Protein AF-A0A661NU81-F1 (afdb_monomer_lite)

Foldseek 3Di:
DVVVVVVCVQCVVVVHDPDDDAPDRLVRLLVCCVPPVQVVCVVVVHPRDDPVRSSVNSVVSRVVSVVVRVVVVVD

pLDDT: mean 76.29, std 10.63, range [46.12, 89.25]

Sequence (75 aa):
EAWATCYRAEIHAEGRRAGGGFPGTMTEARARFGSQIDPKLVALGIQEASFTEREQGAQLLYRTARSTWLAFRES

Structure (mmCIF, N/CA/C/O backbone):
data_AF-A0A661NU81-F1
#
_entry.id   AF-A0A661NU81-F1
#
loop_
_atom_site.group_PDB
_atom_site.id
_atom_site.type_symbol
_atom_site.label_atom_id
_atom_site.label_alt_id
_atom_site.label_comp_id
_atom_site.label_asym_id
_atom_site.label_entity_id
_atom_site.label_seq_id
_atom_site.pdbx_PDB_ins_code
_atom_site.Cartn_x
_atom_site.Cartn_y
_atom_site.Cartn_z
_atom_site.occupancy
_atom_site.B_iso_or_equiv
_atom_site.auth_seq_id
_atom_site.auth_comp_id
_atom_site.auth_asym_id
_atom_site.auth_atom_id
_atom_site.pdbx_PDB_model_num
ATOM 1 N N . GLU A 1 1 ? -4.196 19.120 -16.094 1.00 61.97 1 GLU A N 1
ATOM 2 C CA . GLU A 1 1 ? -2.790 18.963 -16.533 1.00 61.97 1 GLU A CA 1
ATOM 3 C C . GLU A 1 1 ? -1.809 18.849 -15.365 1.00 61.97 1 GLU A C 1
ATOM 5 O O . GLU A 1 1 ? -1.084 17.866 -15.324 1.00 61.97 1 GLU A O 1
ATOM 10 N N . ALA A 1 2 ? -1.840 19.747 -14.368 1.00 72.38 2 ALA A N 1
ATOM 11 C CA . ALA A 1 2 ? -0.951 19.689 -13.191 1.00 72.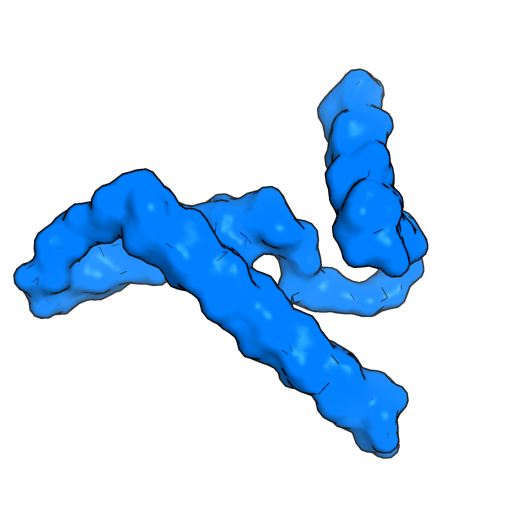38 2 ALA A CA 1
ATOM 12 C C . ALA A 1 2 ? -0.939 18.332 -12.450 1.00 72.38 2 ALA A C 1
ATOM 14 O O . ALA A 1 2 ? 0.126 17.840 -12.086 1.00 72.38 2 ALA A O 1
ATOM 15 N N . TRP A 1 3 ? -2.102 17.684 -12.306 1.00 56.16 3 TRP A N 1
ATOM 16 C CA . TRP A 1 3 ? -2.218 16.373 -11.652 1.00 56.16 3 TRP A CA 1
ATOM 17 C C . TRP A 1 3 ? -1.382 15.282 -12.342 1.00 56.16 3 TRP A C 1
ATOM 19 O O . TRP A 1 3 ? -0.757 14.466 -11.671 1.00 56.16 3 TRP A O 1
ATOM 29 N N . ALA A 1 4 ? -1.319 15.290 -13.677 1.00 63.91 4 ALA A N 1
ATOM 30 C CA . ALA A 1 4 ? -0.584 14.293 -14.450 1.00 63.91 4 ALA A CA 1
ATOM 31 C C . ALA A 1 4 ? 0.935 14.491 -14.318 1.00 63.91 4 ALA A C 1
ATOM 33 O O . ALA A 1 4 ? 1.689 13.519 -14.318 1.00 63.91 4 ALA A O 1
ATOM 34 N N . THR A 1 5 ? 1.387 15.739 -14.164 1.00 71.94 5 THR A N 1
ATOM 35 C CA . THR A 1 5 ? 2.793 16.077 -13.907 1.00 71.94 5 THR A CA 1
ATOM 36 C C . THR A 1 5 ? 3.222 15.655 -12.505 1.00 71.94 5 THR A C 1
ATOM 38 O O . THR A 1 5 ? 4.253 14.999 -12.372 1.00 71.94 5 THR A O 1
ATOM 41 N N . CYS A 1 6 ? 2.418 15.956 -11.478 1.00 70.62 6 CYS A N 1
ATOM 42 C CA . CYS A 1 6 ? 2.675 15.500 -10.107 1.00 70.62 6 CYS A CA 1
ATOM 43 C C . CYS A 1 6 ? 2.729 13.971 -10.038 1.00 70.62 6 CYS A C 1
ATOM 45 O O . CYS A 1 6 ? 3.683 13.410 -9.510 1.00 70.62 6 CYS A O 1
ATOM 47 N N . TYR A 1 7 ? 1.777 13.298 -10.685 1.00 67.56 7 TYR A N 1
ATOM 48 C CA . TYR A 1 7 ? 1.735 11.841 -10.740 1.00 67.56 7 TYR A CA 1
ATOM 49 C C . TYR 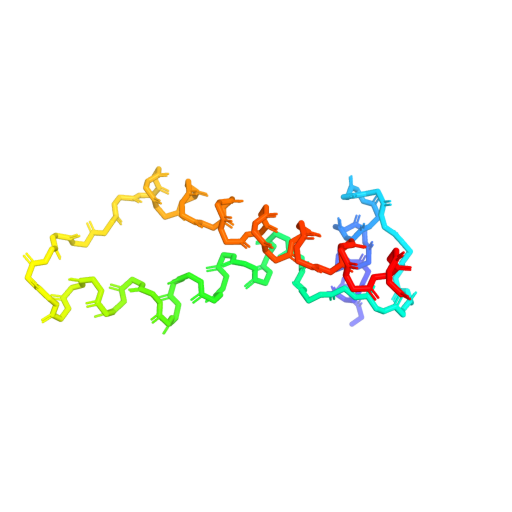A 1 7 ? 2.975 11.235 -11.417 1.00 67.56 7 TYR A C 1
ATOM 51 O O . TYR A 1 7 ? 3.565 10.280 -10.916 1.00 67.56 7 TYR A O 1
ATOM 59 N N . ARG A 1 8 ? 3.438 11.817 -12.531 1.00 67.19 8 ARG A N 1
ATOM 60 C CA . ARG A 1 8 ? 4.688 11.391 -13.183 1.00 67.19 8 ARG A CA 1
ATOM 61 C C . ARG A 1 8 ? 5.912 11.633 -12.300 1.00 67.19 8 ARG A C 1
ATOM 63 O O . ARG A 1 8 ? 6.797 10.782 -12.269 1.00 67.19 8 ARG A O 1
ATOM 70 N N . ALA A 1 9 ? 5.972 12.761 -11.594 1.00 73.50 9 ALA A N 1
ATOM 71 C CA . ALA A 1 9 ? 7.072 13.078 -10.687 1.00 73.50 9 ALA A CA 1
ATOM 72 C C . ALA A 1 9 ? 7.140 12.097 -9.507 1.00 73.50 9 ALA A C 1
ATOM 74 O O . ALA A 1 9 ? 8.225 11.619 -9.188 1.00 73.50 9 ALA A O 1
ATOM 75 N N . GLU A 1 10 ? 5.996 11.729 -8.924 1.00 71.56 10 GLU A N 1
ATOM 76 C CA . GLU A 1 10 ? 5.907 10.697 -7.881 1.00 71.56 10 GLU A CA 1
ATOM 77 C C . GLU A 1 10 ? 6.410 9.338 -8.391 1.00 71.56 10 GLU A C 1
ATOM 79 O O . GLU A 1 10 ? 7.252 8.708 -7.754 1.00 71.56 10 GLU A O 1
ATOM 84 N N . ILE A 1 11 ? 5.981 8.917 -9.587 1.00 69.31 11 ILE A N 1
ATOM 85 C CA . ILE A 1 11 ? 6.460 7.674 -10.215 1.00 69.31 11 ILE A CA 1
ATOM 86 C C . ILE A 1 11 ? 7.981 7.705 -10.430 1.00 69.31 11 ILE A C 1
ATOM 88 O O . ILE A 1 11 ? 8.665 6.710 -10.175 1.00 69.31 11 ILE A O 1
ATOM 92 N N . HIS A 1 12 ? 8.521 8.835 -10.894 1.00 70.44 12 HIS A N 1
ATOM 93 C CA . HIS A 1 12 ? 9.958 9.000 -11.106 1.00 70.44 12 HIS A CA 1
ATOM 94 C C . HIS A 1 12 ? 10.755 9.022 -9.797 1.00 70.44 12 HIS A C 1
ATOM 96 O O . HIS A 1 12 ? 11.818 8.405 -9.743 1.00 70.44 12 HIS A O 1
ATOM 102 N N . ALA A 1 13 ? 10.248 9.672 -8.746 1.00 73.44 13 ALA A N 1
ATOM 103 C CA . ALA A 1 13 ? 10.870 9.693 -7.420 1.00 73.44 13 ALA A CA 1
ATOM 104 C C . ALA A 1 13 ? 10.957 8.289 -6.797 1.00 73.44 13 ALA A C 1
ATOM 106 O O . ALA A 1 13 ? 11.907 7.976 -6.086 1.00 73.44 13 ALA A O 1
ATOM 107 N N . GLU A 1 14 ? 10.015 7.409 -7.135 1.00 67.94 14 GLU A N 1
ATOM 108 C CA . GLU A 1 14 ? 10.045 5.988 -6.777 1.00 67.94 14 GLU A CA 1
ATOM 109 C C . GLU A 1 14 ? 11.015 5.154 -7.652 1.00 67.94 14 GLU A C 1
ATOM 111 O O . GLU A 1 14 ? 11.058 3.927 -7.537 1.00 67.94 14 GLU A O 1
ATOM 116 N N . GLY A 1 15 ? 11.802 5.793 -8.531 1.00 65.19 15 GLY A N 1
ATOM 117 C CA . GLY A 1 15 ? 12.821 5.159 -9.374 1.00 65.19 15 GLY A CA 1
ATOM 118 C C . GLY A 1 15 ? 12.270 4.461 -10.620 1.00 65.19 15 GLY A C 1
ATOM 119 O O . GLY A 1 15 ? 12.906 3.542 -11.140 1.00 65.19 15 GLY A O 1
ATOM 120 N N . ARG A 1 16 ? 11.077 4.844 -11.098 1.00 64.81 16 ARG A N 1
ATOM 121 C CA . ARG A 1 16 ? 10.360 4.115 -12.158 1.00 64.81 16 ARG A CA 1
ATOM 122 C C . ARG A 1 16 ? 10.242 4.908 -13.458 1.00 64.81 16 ARG A C 1
ATOM 124 O O . ARG A 1 16 ? 10.230 6.138 -13.481 1.00 64.81 16 ARG A O 1
ATOM 131 N N . ARG A 1 17 ? 10.137 4.178 -14.574 1.00 58.44 17 ARG A N 1
ATOM 132 C CA . ARG A 1 17 ? 9.721 4.736 -15.867 1.00 58.44 17 ARG A CA 1
ATOM 133 C C . ARG A 1 17 ? 8.195 4.790 -15.887 1.00 58.44 17 ARG A C 1
ATOM 135 O O . ARG A 1 17 ? 7.550 3.793 -15.589 1.00 58.44 17 ARG A O 1
ATOM 142 N N . ALA A 1 18 ? 7.622 5.926 -16.279 1.00 56.34 18 ALA A N 1
ATOM 143 C CA . ALA A 1 18 ? 6.170 6.133 -16.349 1.00 56.34 18 ALA A CA 1
ATOM 144 C C . ALA A 1 18 ? 5.437 5.251 -17.390 1.00 56.34 18 ALA A C 1
ATOM 146 O O . ALA A 1 18 ? 4.226 5.378 -17.551 1.00 56.34 18 ALA A O 1
ATOM 147 N N . GLY A 1 19 ? 6.147 4.368 -18.100 1.00 46.12 19 GLY A N 1
ATOM 148 C CA . GLY A 1 19 ? 5.590 3.464 -19.099 1.00 46.12 19 GLY A CA 1
ATOM 149 C C . GLY A 1 19 ? 5.906 2.002 -18.792 1.00 46.12 19 GLY A C 1
ATOM 150 O O . GLY A 1 19 ? 7.075 1.630 -18.728 1.00 46.12 19 GLY A O 1
ATOM 151 N N . GLY A 1 20 ? 4.850 1.190 -18.687 1.00 54.56 20 GLY A N 1
ATOM 152 C CA . GLY A 1 20 ? 4.894 -0.254 -18.924 1.00 54.56 20 GLY A CA 1
ATOM 153 C C . GLY A 1 20 ? 5.303 -1.129 -17.740 1.00 54.56 20 GLY A C 1
ATOM 154 O O . GLY A 1 20 ? 6.477 -1.423 -17.552 1.00 54.56 20 GLY A O 1
ATOM 155 N N . GLY A 1 21 ? 4.287 -1.645 -17.041 1.00 58.94 21 GLY A N 1
ATOM 156 C CA . GLY A 1 21 ? 4.367 -2.851 -16.219 1.00 58.94 21 GLY A CA 1
ATOM 157 C C . GLY A 1 21 ? 4.851 -2.605 -14.798 1.00 58.94 21 GLY A C 1
ATOM 158 O O . GLY A 1 21 ? 6.038 -2.639 -14.553 1.00 58.94 21 GLY A O 1
ATOM 159 N N . PHE A 1 22 ? 3.932 -2.387 -13.863 1.00 54.84 22 PHE A N 1
ATOM 160 C CA . PHE A 1 22 ? 4.083 -2.641 -12.427 1.00 54.84 22 PHE A CA 1
ATOM 161 C C . PHE A 1 22 ? 2.715 -2.390 -11.766 1.00 54.84 22 PHE A C 1
ATOM 163 O O . PHE A 1 22 ? 2.087 -1.388 -12.115 1.00 54.84 22 PHE A O 1
ATOM 170 N N . PRO A 1 23 ? 2.214 -3.220 -10.832 1.00 60.31 23 PRO A N 1
ATOM 171 C CA . PRO A 1 23 ? 0.915 -2.981 -10.221 1.00 60.31 23 PRO 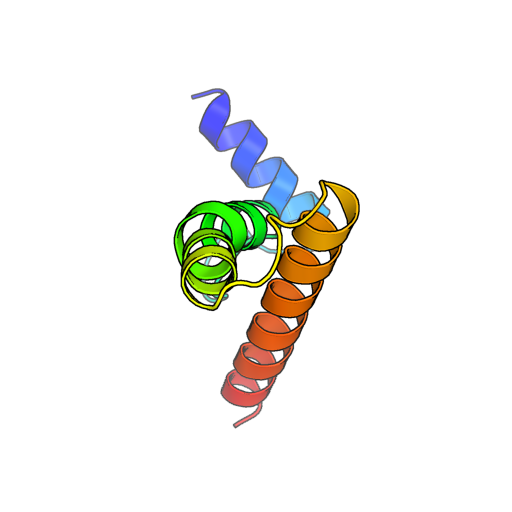A CA 1
ATOM 172 C C . PRO A 1 23 ? 1.077 -2.044 -9.017 1.00 60.31 23 PRO A C 1
ATOM 174 O O . PRO A 1 23 ? 1.321 -2.502 -7.905 1.00 60.31 23 PRO A O 1
ATOM 177 N N . GLY A 1 24 ? 0.933 -0.733 -9.220 1.00 67.94 24 GLY A N 1
ATOM 178 C CA . GLY A 1 24 ? 0.801 0.211 -8.105 1.00 67.94 24 GLY A CA 1
ATOM 179 C C . GLY A 1 24 ? 1.970 1.182 -7.905 1.00 67.94 24 GLY A C 1
ATOM 180 O O . GLY A 1 24 ? 3.127 0.780 -7.841 1.00 67.94 24 GLY A O 1
ATOM 181 N N . THR A 1 25 ? 1.709 2.474 -7.752 1.00 75.88 25 THR A N 1
ATOM 182 C CA . THR A 1 25 ? 2.556 3.427 -7.013 1.00 75.88 25 THR A CA 1
ATOM 183 C C . THR A 1 25 ? 2.354 3.263 -5.501 1.00 75.88 25 THR A C 1
ATOM 185 O O . THR A 1 25 ? 1.400 2.601 -5.081 1.00 75.88 25 THR A O 1
ATOM 188 N N . MET A 1 26 ? 3.202 3.868 -4.656 1.00 81.19 26 MET A N 1
ATOM 189 C CA . MET A 1 26 ? 2.900 3.916 -3.216 1.00 81.19 26 MET A CA 1
ATOM 190 C C . MET A 1 26 ? 1.562 4.635 -2.970 1.00 81.19 26 MET A C 1
ATOM 192 O O . MET A 1 26 ? 0.782 4.228 -2.112 1.00 81.19 26 MET A O 1
ATOM 196 N N . THR A 1 27 ? 1.242 5.648 -3.780 1.00 79.31 27 THR A N 1
ATOM 197 C CA . THR A 1 27 ? -0.066 6.323 -3.790 1.00 79.31 27 THR A CA 1
ATOM 198 C C . THR A 1 27 ? -1.211 5.353 -4.118 1.00 79.31 27 THR A C 1
ATOM 200 O O . THR A 1 27 ? -2.223 5.341 -3.419 1.00 79.31 27 THR A O 1
ATOM 203 N N . GLU A 1 28 ? -1.053 4.469 -5.108 1.00 79.38 28 GLU A N 1
ATOM 204 C CA . GLU A 1 28 ? -2.051 3.434 -5.418 1.00 79.38 28 GLU A CA 1
ATOM 205 C C . GLU A 1 28 ? -2.151 2.379 -4.306 1.00 79.38 28 GLU A C 1
ATOM 207 O O . GLU A 1 28 ? -3.249 1.910 -4.006 1.00 79.38 28 GLU A O 1
ATOM 212 N N . ALA A 1 29 ? -1.038 2.023 -3.657 1.00 82.12 29 ALA A N 1
ATOM 213 C CA . ALA A 1 29 ? -1.039 1.110 -2.517 1.00 82.12 29 ALA A CA 1
ATOM 214 C C . ALA A 1 29 ? -1.784 1.710 -1.313 1.00 82.12 29 ALA A C 1
ATOM 216 O O . ALA A 1 29 ? -2.614 1.027 -0.715 1.00 82.12 29 ALA A O 1
ATOM 217 N N . ARG A 1 30 ? -1.571 2.998 -1.012 1.00 86.00 30 ARG A N 1
ATOM 218 C CA . ARG A 1 30 ? -2.328 3.739 0.013 1.00 86.00 30 ARG A CA 1
ATOM 219 C C . ARG A 1 30 ? -3.817 3.776 -0.308 1.00 86.00 30 ARG A C 1
ATOM 221 O O . ARG A 1 30 ? -4.635 3.423 0.541 1.00 86.00 30 ARG A O 1
ATOM 228 N N . ALA A 1 31 ? -4.171 4.134 -1.543 1.00 83.75 31 ALA A N 1
ATOM 229 C CA . ALA A 1 31 ? -5.562 4.182 -1.985 1.00 83.75 31 ALA A CA 1
ATOM 230 C C . ALA A 1 31 ? -6.245 2.807 -1.883 1.00 83.75 31 ALA A C 1
ATOM 232 O O . ALA A 1 31 ? -7.373 2.705 -1.398 1.00 83.75 31 ALA A O 1
ATOM 233 N N . ARG A 1 32 ? -5.559 1.729 -2.286 1.00 81.69 32 ARG A N 1
ATOM 234 C CA . ARG A 1 32 ? -6.068 0.352 -2.171 1.00 81.69 32 ARG A CA 1
ATOM 235 C C . ARG A 1 32 ? -6.186 -0.103 -0.722 1.00 81.69 32 ARG A C 1
ATOM 237 O O . ARG A 1 32 ? -7.189 -0.719 -0.378 1.00 81.69 32 ARG A O 1
ATOM 244 N N . PHE A 1 33 ? -5.207 0.209 0.125 1.00 82.50 33 PHE A N 1
ATOM 245 C CA . PHE A 1 33 ? -5.269 -0.146 1.539 1.00 82.50 33 PHE A CA 1
ATOM 246 C C . PHE A 1 33 ? -6.480 0.515 2.208 1.00 82.50 33 PHE A C 1
ATOM 248 O O . PHE A 1 33 ? -7.313 -0.184 2.781 1.00 82.50 33 PHE A O 1
ATOM 255 N N . GLY A 1 34 ? -6.636 1.832 2.040 1.00 84.19 34 GLY A N 1
ATOM 256 C CA . GLY A 1 34 ? -7.742 2.585 2.634 1.00 84.19 34 GLY A CA 1
ATOM 257 C C . GLY A 1 34 ? -9.125 2.210 2.090 1.00 84.19 34 GLY A C 1
ATOM 258 O O . GLY A 1 34 ? -10.085 2.185 2.846 1.00 84.19 34 GLY A O 1
ATOM 259 N N . SER A 1 35 ? -9.250 1.886 0.798 1.00 84.38 35 SER A N 1
ATOM 260 C CA . SE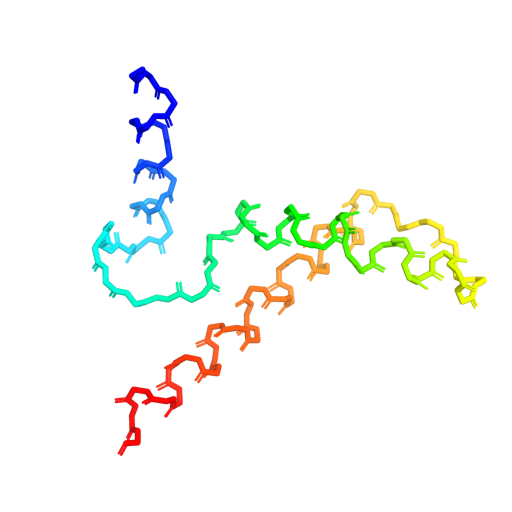R A 1 35 ? -10.560 1.571 0.197 1.00 84.38 35 SER A CA 1
ATOM 261 C C . SER A 1 35 ? -10.958 0.096 0.264 1.00 84.38 35 SER A C 1
ATOM 263 O O . SER A 1 35 ? -12.146 -0.209 0.182 1.00 84.38 35 SER A O 1
ATOM 265 N N . GLN A 1 36 ? -10.001 -0.832 0.380 1.00 84.12 36 GLN A N 1
ATOM 266 C CA . GLN A 1 36 ? -10.283 -2.270 0.259 1.00 84.12 36 GLN A CA 1
ATOM 267 C C . GLN A 1 36 ? -9.834 -3.111 1.447 1.00 84.12 36 GLN A C 1
ATOM 269 O O . GLN A 1 36 ? -10.410 -4.179 1.646 1.00 84.12 36 GLN A O 1
ATOM 274 N N . ILE A 1 37 ? -8.794 -2.708 2.181 1.00 80.56 37 ILE A N 1
ATOM 275 C CA . ILE A 1 37 ? -8.235 -3.513 3.276 1.00 80.56 37 I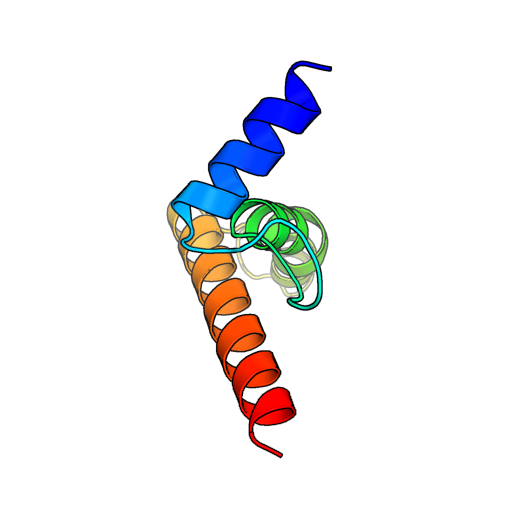LE A CA 1
ATOM 276 C C . ILE A 1 37 ? -8.744 -3.003 4.615 1.00 80.56 37 ILE A C 1
ATOM 278 O O . ILE A 1 37 ? -9.287 -3.786 5.387 1.00 80.56 37 ILE A O 1
ATOM 282 N N . ASP A 1 38 ? -8.653 -1.701 4.855 1.00 81.44 38 ASP A N 1
ATOM 283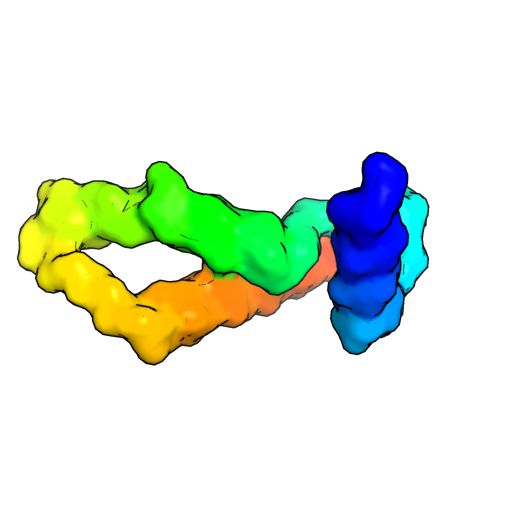 C CA . ASP A 1 38 ? -9.070 -1.092 6.115 1.00 81.44 38 ASP A CA 1
ATOM 284 C C . ASP A 1 38 ? -10.556 -1.357 6.455 1.00 81.44 38 ASP A C 1
ATOM 286 O O . ASP A 1 38 ? -10.829 -1.852 7.550 1.00 81.44 38 ASP A O 1
ATOM 290 N N . PRO A 1 39 ? -11.523 -1.244 5.515 1.00 86.44 39 PRO A N 1
ATOM 291 C CA . PRO A 1 39 ? -12.913 -1.609 5.799 1.00 86.44 39 PRO A CA 1
ATOM 292 C C . PRO A 1 39 ? -13.103 -3.097 6.129 1.00 86.44 39 PRO A C 1
ATOM 294 O O . PRO A 1 39 ? -13.998 -3.456 6.890 1.00 86.44 39 PRO A O 1
ATOM 297 N N . LYS A 1 40 ? -12.266 -3.982 5.566 1.00 86.88 40 LYS A N 1
ATOM 298 C CA . LYS A 1 40 ? -12.324 -5.424 5.854 1.00 86.88 40 LYS A CA 1
ATOM 299 C C . LYS A 1 40 ? -11.781 -5.739 7.242 1.00 86.88 40 LYS A C 1
ATOM 301 O O . LYS A 1 40 ? -12.328 -6.614 7.899 1.00 86.88 40 LYS A O 1
ATOM 306 N N . LEU A 1 41 ? -10.739 -5.037 7.688 1.00 82.94 41 LEU A N 1
ATOM 307 C CA . LEU A 1 41 ? -10.213 -5.176 9.049 1.00 82.94 41 LEU A CA 1
ATOM 308 C C . LEU A 1 41 ? -11.270 -4.749 10.074 1.00 82.94 41 LEU A C 1
ATOM 310 O O . LEU A 1 41 ? -11.560 -5.509 10.997 1.00 82.94 41 LEU A O 1
ATOM 314 N N . VAL A 1 42 ? -11.934 -3.615 9.832 1.00 86.19 42 VAL A N 1
ATOM 315 C CA . VAL A 1 42 ? -13.053 -3.147 10.664 1.00 86.19 42 VAL A CA 1
ATOM 316 C C . VAL A 1 42 ? -14.203 -4.160 10.684 1.00 86.19 42 VAL A C 1
ATOM 318 O O . VAL A 1 42 ? -14.720 -4.484 11.752 1.00 86.19 42 VAL A O 1
ATOM 321 N N . ALA A 1 43 ? -14.572 -4.732 9.532 1.00 87.44 43 ALA A N 1
ATOM 322 C CA . ALA A 1 43 ? -15.613 -5.762 9.453 1.00 87.44 43 ALA A CA 1
ATOM 323 C C . ALA A 1 43 ? -15.269 -7.054 10.225 1.00 87.44 43 ALA A C 1
ATOM 325 O O . ALA A 1 43 ? -16.172 -7.787 10.622 1.00 87.44 43 ALA A O 1
ATOM 326 N N . LEU A 1 44 ? -13.982 -7.327 10.458 1.00 86.38 44 LEU A N 1
ATOM 327 C CA . LEU A 1 44 ? -13.498 -8.454 11.263 1.00 86.38 44 LEU A CA 1
ATOM 328 C C . LEU A 1 44 ? -13.409 -8.130 12.765 1.00 86.38 44 LEU A C 1
ATOM 330 O O . LEU A 1 44 ? -12.922 -8.954 13.537 1.00 86.38 44 LEU A O 1
ATOM 334 N N . GLY A 1 45 ? -13.868 -6.949 13.192 1.00 82.19 45 GLY A N 1
ATOM 335 C CA . GLY A 1 45 ? -13.803 -6.505 14.585 1.00 82.19 45 GLY A CA 1
ATOM 336 C C . GLY A 1 45 ? -12.413 -6.039 15.022 1.00 82.19 45 GLY A C 1
ATOM 337 O O . GLY A 1 45 ? -12.183 -5.845 16.215 1.00 82.19 45 GLY A O 1
ATOM 338 N N . ILE A 1 46 ? -11.485 -5.857 14.078 1.00 82.69 46 ILE A N 1
ATOM 339 C CA . ILE A 1 46 ? -10.195 -5.219 14.340 1.00 82.69 46 ILE A CA 1
ATOM 340 C C . ILE A 1 46 ? -10.434 -3.710 14.342 1.00 82.69 46 ILE A C 1
ATOM 342 O O . ILE A 1 46 ? -11.139 -3.185 13.481 1.00 82.69 46 ILE A O 1
ATOM 346 N N . GLN A 1 47 ? -9.871 -3.014 15.327 1.00 82.94 47 GLN A N 1
ATOM 347 C CA . GLN A 1 47 ? -9.983 -1.562 15.415 1.00 82.94 47 GLN A CA 1
ATOM 348 C C . GLN A 1 47 ? -9.499 -0.899 14.115 1.00 82.94 47 GLN A C 1
ATOM 350 O O . GLN A 1 47 ? -8.567 -1.387 13.474 1.00 82.94 47 GLN A O 1
ATOM 355 N N . GLU A 1 48 ? -10.136 0.213 13.738 1.00 79.88 48 GLU A N 1
ATOM 356 C CA . GLU A 1 48 ? -9.702 1.034 12.606 1.00 79.88 48 GLU A CA 1
ATOM 357 C C . GLU A 1 48 ? -8.209 1.357 12.733 1.00 79.88 48 GLU A C 1
ATOM 359 O O . GLU A 1 48 ? -7.744 1.794 13.792 1.00 79.88 48 GLU A O 1
ATOM 364 N N . ALA A 1 49 ? -7.461 1.118 11.654 1.00 78.69 49 ALA A N 1
ATOM 365 C CA . ALA A 1 49 ? -6.022 1.296 11.668 1.00 78.69 49 ALA A CA 1
ATOM 366 C C . ALA A 1 49 ? -5.672 2.782 11.843 1.00 78.69 49 ALA A C 1
ATOM 368 O O . ALA A 1 49 ? -6.170 3.658 11.128 1.00 78.69 49 ALA A O 1
ATOM 369 N N . SER A 1 50 ? -4.758 3.069 12.769 1.00 87.19 50 SER A N 1
ATOM 370 C CA . SER A 1 50 ? -4.154 4.392 12.909 1.00 87.19 50 SER A CA 1
ATOM 371 C C . SER A 1 50 ? -3.447 4.813 11.617 1.00 87.19 50 SER A C 1
ATOM 373 O O . SER A 1 50 ? -3.124 3.994 10.753 1.00 87.19 50 SER A O 1
ATOM 375 N N . PHE A 1 51 ? -3.143 6.107 11.483 1.00 85.94 51 PHE A N 1
ATOM 376 C CA . PHE A 1 51 ? -2.378 6.611 10.337 1.00 85.94 51 PHE A CA 1
ATOM 377 C C . PHE A 1 51 ? -1.073 5.824 10.115 1.00 85.94 51 PHE A C 1
ATOM 379 O O . PHE A 1 51 ? -0.759 5.444 8.988 1.00 85.94 51 PHE A O 1
ATOM 386 N N . THR A 1 52 ? -0.351 5.521 11.197 1.00 87.88 52 THR A N 1
ATOM 387 C CA . THR A 1 52 ? 0.894 4.746 11.151 1.00 87.88 52 THR A CA 1
ATOM 388 C C . THR A 1 52 ? 0.663 3.322 10.647 1.00 87.88 52 THR A C 1
ATOM 390 O O . THR A 1 52 ? 1.415 2.846 9.800 1.00 87.88 52 THR A O 1
ATOM 393 N N . GLU A 1 53 ? -0.386 2.647 11.117 1.00 86.62 53 GLU A N 1
ATOM 394 C CA . GLU A 1 53 ? -0.718 1.278 10.697 1.00 86.62 53 GLU A CA 1
ATOM 395 C C . GLU A 1 53 ? -1.190 1.228 9.240 1.00 86.62 53 GLU A C 1
ATOM 397 O O . GLU A 1 53 ? -0.791 0.335 8.491 1.00 86.62 53 GLU A O 1
ATOM 402 N N . ARG A 1 54 ? -1.965 2.226 8.797 1.00 86.88 54 ARG A N 1
ATOM 403 C CA . ARG A 1 54 ? -2.362 2.378 7.390 1.00 86.88 54 ARG A CA 1
ATOM 404 C C . ARG A 1 54 ? -1.151 2.566 6.482 1.00 86.88 54 ARG A C 1
ATOM 406 O O . ARG A 1 54 ? -1.077 1.942 5.425 1.00 86.88 54 ARG A O 1
ATOM 413 N N . GLU A 1 55 ? -0.184 3.382 6.895 1.00 88.38 55 GLU A N 1
ATOM 414 C CA . GLU A 1 55 ? 1.043 3.605 6.127 1.00 88.38 55 GLU A CA 1
ATOM 415 C C . GLU A 1 55 ? 1.926 2.346 6.092 1.00 88.38 55 GLU A C 1
ATOM 417 O O . GLU A 1 55 ? 2.408 1.958 5.027 1.00 88.38 55 GLU A O 1
ATOM 422 N N . GLN A 1 56 ? 2.082 1.639 7.216 1.00 89.25 56 GLN A N 1
ATOM 423 C CA . GLN A 1 56 ? 2.793 0.354 7.259 1.00 89.25 56 GLN A CA 1
ATOM 424 C C . GLN A 1 56 ? 2.118 -0.705 6.376 1.00 89.25 56 GLN A C 1
ATOM 426 O O . GLN A 1 56 ? 2.796 -1.439 5.651 1.00 89.25 56 GLN A O 1
ATOM 431 N N . GLY A 1 57 ? 0.786 -0.760 6.398 1.00 86.75 57 GLY A N 1
ATOM 432 C CA . GLY A 1 57 ? -0.015 -1.647 5.567 1.00 86.75 57 GLY A CA 1
ATOM 433 C C . GLY A 1 57 ? 0.117 -1.343 4.074 1.00 86.75 57 GLY A C 1
ATOM 434 O O . GLY A 1 57 ? 0.332 -2.256 3.274 1.00 86.75 57 GLY A O 1
ATOM 435 N N . ALA A 1 58 ? 0.082 -0.063 3.694 1.00 87.38 58 ALA A N 1
ATOM 436 C CA . ALA A 1 58 ? 0.324 0.377 2.322 1.00 87.38 58 ALA A CA 1
ATOM 437 C C . ALA A 1 58 ? 1.744 0.024 1.848 1.00 87.38 58 ALA A C 1
ATOM 439 O O . ALA A 1 58 ? 1.916 -0.506 0.748 1.00 87.38 58 ALA A O 1
ATOM 440 N N . GLN A 1 59 ? 2.760 0.230 2.691 1.00 88.38 59 GLN A N 1
ATOM 441 C CA . GLN A 1 59 ? 4.140 -0.155 2.386 1.00 88.38 59 GLN A CA 1
ATOM 442 C C . GLN A 1 59 ? 4.297 -1.668 2.224 1.00 88.38 59 GLN A C 1
ATOM 444 O O . GLN A 1 59 ? 5.008 -2.120 1.324 1.00 88.38 59 GLN A O 1
ATOM 449 N N . LEU A 1 60 ? 3.643 -2.467 3.071 1.00 87.69 60 LEU A N 1
ATOM 450 C CA . LEU A 1 60 ? 3.648 -3.922 2.945 1.00 87.69 60 LEU A CA 1
ATOM 451 C C . LEU A 1 60 ? 2.985 -4.363 1.636 1.00 87.69 60 LEU A C 1
ATOM 453 O O . LEU A 1 60 ? 3.580 -5.145 0.896 1.00 87.69 60 LEU A O 1
ATOM 457 N N . LEU A 1 61 ? 1.808 -3.815 1.318 1.00 83.62 61 LEU A N 1
ATOM 458 C CA . LEU A 1 61 ? 1.097 -4.086 0.068 1.00 83.62 61 LEU A CA 1
ATOM 459 C C . LEU A 1 61 ? 1.971 -3.757 -1.148 1.00 83.62 61 LEU A C 1
ATOM 461 O O . LEU A 1 61 ? 2.107 -4.584 -2.051 1.00 83.62 61 LEU A O 1
ATOM 465 N N . TYR A 1 62 ? 2.616 -2.589 -1.137 1.00 85.56 62 TYR A N 1
ATOM 466 C CA . TYR A 1 62 ? 3.548 -2.174 -2.180 1.00 85.56 62 TYR A CA 1
ATOM 467 C C . TYR A 1 62 ? 4.735 -3.137 -2.312 1.00 85.56 62 TYR A C 1
ATOM 469 O O . TYR A 1 62 ? 5.043 -3.587 -3.415 1.00 85.56 62 TYR A O 1
ATOM 477 N N . ARG A 1 63 ? 5.394 -3.502 -1.203 1.00 85.75 63 ARG A N 1
ATOM 478 C CA . ARG A 1 63 ? 6.540 -4.429 -1.225 1.00 85.75 63 ARG A CA 1
ATOM 479 C C . ARG A 1 63 ? 6.162 -5.806 -1.771 1.00 85.75 63 ARG A C 1
ATOM 481 O O . ARG A 1 63 ? 6.911 -6.352 -2.578 1.00 85.75 63 ARG A O 1
ATOM 488 N N . THR A 1 64 ? 5.009 -6.347 -1.384 1.00 82.88 64 THR A N 1
ATOM 489 C CA . THR A 1 64 ? 4.534 -7.655 -1.862 1.00 82.88 64 THR A CA 1
ATOM 490 C C . THR A 1 64 ? 4.176 -7.618 -3.343 1.00 82.88 64 THR A C 1
ATOM 492 O O . THR A 1 64 ? 4.621 -8.479 -4.107 1.00 82.88 64 THR A O 1
ATOM 495 N N . ALA A 1 65 ? 3.439 -6.590 -3.774 1.00 80.81 65 ALA A N 1
ATOM 496 C CA . ALA A 1 65 ? 3.158 -6.347 -5.187 1.00 80.81 65 ALA A CA 1
ATOM 497 C C . ALA A 1 65 ? 4.464 -6.225 -5.991 1.00 80.81 65 ALA A C 1
ATOM 499 O O . ALA A 1 65 ? 4.582 -6.790 -7.082 1.00 80.81 65 ALA A O 1
ATOM 500 N N . ARG A 1 66 ? 5.482 -5.578 -5.401 1.00 81.00 66 ARG A N 1
ATOM 501 C CA . ARG A 1 66 ? 6.807 -5.428 -6.002 1.00 81.00 66 ARG A CA 1
ATOM 502 C C . ARG A 1 66 ? 7.542 -6.724 -6.199 1.00 81.00 66 ARG A C 1
ATOM 504 O O . ARG A 1 66 ? 7.998 -6.998 -7.306 1.00 81.00 66 ARG A O 1
ATOM 511 N N . SER A 1 67 ? 7.646 -7.502 -5.135 1.00 81.62 67 SER A N 1
ATOM 512 C CA . SER A 1 67 ? 8.316 -8.792 -5.184 1.00 81.62 67 SER A CA 1
ATOM 513 C C . SER A 1 67 ? 7.632 -9.733 -6.172 1.00 81.62 67 SER A C 1
ATOM 515 O O . SER A 1 67 ? 8.312 -10.407 -6.935 1.00 81.62 67 SER A O 1
ATOM 517 N N . THR A 1 68 ? 6.297 -9.739 -6.196 1.00 79.44 68 THR A N 1
ATOM 518 C CA . THR A 1 68 ? 5.509 -10.584 -7.105 1.00 79.44 68 THR A CA 1
ATOM 519 C C . THR A 1 68 ? 5.764 -10.215 -8.563 1.00 79.44 68 THR A C 1
ATOM 521 O O . THR A 1 68 ? 6.029 -11.082 -9.387 1.00 79.44 68 THR A O 1
ATOM 524 N N . TRP A 1 69 ? 5.734 -8.922 -8.896 1.00 76.81 69 TRP A N 1
ATOM 525 C CA . TRP A 1 69 ? 5.995 -8.473 -10.261 1.00 76.81 69 TRP A CA 1
ATOM 526 C C . TRP A 1 69 ? 7.434 -8.745 -10.718 1.00 76.81 69 TRP A C 1
ATOM 528 O O . TRP A 1 69 ? 7.636 -9.110 -11.873 1.00 76.81 69 TRP A O 1
ATOM 538 N N . LEU A 1 70 ? 8.423 -8.590 -9.830 1.00 77.62 70 LEU A N 1
ATOM 539 C CA . LEU A 1 70 ? 9.811 -8.951 -10.139 1.00 77.62 70 LEU A CA 1
ATOM 540 C C . LEU A 1 70 ? 9.935 -10.450 -10.432 1.00 77.62 70 LEU A C 1
ATOM 542 O O . LEU A 1 70 ? 10.494 -10.808 -11.463 1.00 77.62 70 LEU A O 1
ATOM 546 N N . ALA A 1 71 ? 9.322 -11.304 -9.607 1.00 77.50 71 ALA A N 1
ATOM 547 C CA . ALA A 1 71 ? 9.317 -12.748 -9.827 1.00 77.50 71 ALA A CA 1
ATOM 548 C C . ALA A 1 71 ? 8.689 -13.137 -11.181 1.00 77.50 71 ALA A C 1
ATOM 550 O O . ALA A 1 71 ? 9.239 -13.974 -11.884 1.00 77.50 71 ALA A O 1
ATOM 551 N N . PHE A 1 72 ? 7.593 -12.483 -11.587 1.00 70.44 72 PHE A N 1
ATOM 552 C CA . PHE A 1 72 ? 6.971 -12.694 -12.906 1.00 70.44 72 PHE A CA 1
ATOM 553 C C . PHE A 1 72 ? 7.801 -12.184 -14.091 1.00 70.44 72 PHE A C 1
ATOM 555 O O . PHE A 1 72 ? 7.532 -12.560 -15.226 1.00 70.44 72 PHE A O 1
ATOM 562 N N . ARG A 1 73 ? 8.752 -11.273 -13.868 1.00 67.56 73 ARG A N 1
ATOM 563 C CA . ARG A 1 73 ? 9.644 -10.774 -14.926 1.00 67.56 73 ARG A CA 1
ATOM 564 C C . ARG A 1 73 ? 10.915 -11.591 -15.080 1.00 67.56 73 ARG A C 1
ATOM 566 O O . ARG A 1 73 ? 11.552 -11.495 -16.124 1.00 67.56 73 ARG A O 1
ATOM 573 N N . GLU A 1 74 ? 11.301 -12.301 -14.031 1.00 60.22 74 GLU A N 1
ATOM 574 C CA . GLU A 1 74 ? 12.471 -13.178 -14.000 1.00 60.22 74 GLU A CA 1
ATOM 575 C C . GLU A 1 74 ? 12.128 -14.625 -14.409 1.00 60.22 74 GLU A C 1
ATOM 577 O O . GLU A 1 74 ? 13.045 -15.420 -14.608 1.00 60.22 74 GLU A O 1
ATOM 582 N N . SER A 1 75 ? 10.834 -14.948 -14.564 1.00 54.00 75 SER A N 1
ATOM 583 C CA . SER A 1 75 ? 10.304 -16.207 -15.119 1.00 54.00 75 SER A CA 1
ATOM 584 C C . SER A 1 75 ? 10.075 -16.133 -16.624 1.00 54.00 75 SER A C 1
ATOM 586 O O . SER A 1 75 ? 10.425 -17.109 -17.319 1.00 54.00 75 SER A O 1
#

Secondary structure (DSSP, 8-state):
-HHHHHHHHHHHHTT--SSS--S--HHHHHHHIIIIIHHHHHHTTPPPPPHHHHHHHHHHHHHHHHHHHHHHHH-

Radius of gyration: 14.32 Å; chains: 1; bounding box: 28×36×34 Å